Protein AF-I3YNC7-F1 (afdb_monomer_lite)

Secondary structure (DSSP, 8-state):
--HHHHHHHHHHHHHHHHTSS--HHHHHHHHHHHHHHHHHTT-EE--TTTS-HHHHHHTTB---GGGHHHHHHHHTT-EE-HHHHHHHHHHHHHHTTPPBGGGGG-

Foldseek 3Di:
DAPVLVVVLVVLVVVVVPPVDDDPVRVVVSVVSNVVSVVLRQWDQLALVNQDPVVCVVVQWDDDPVCSVVSRVLSVPDRHHPVVSVVSVVVVCVVVVTDGNVVVPD

Sequence (106 aa):
MNITSMQLMAGVTELEATLGTATPEQRAIIGNLKKQIRENGLFFEVTSASLTVESMREHGYDVTDEDAGILSKIAGHVEVDADMLWNAVEIWAREYNVKSIKEEEE

pLDDT: mean 75.55, std 13.75, range [36.44, 96.25]

Organism: Alistipes finegoldii (strain DSM 17242 / JCM 16770 / CCUG 46020 / CIP 107999 / KCTC 15236 / AHN 2437) (NCBI:txid679935)

Radius of gyration: 19.92 Å; chains: 1; bounding box: 42×22×60 Å

Structure (mmCIF, N/CA/C/O backbone):
data_AF-I3YNC7-F1
#
_entry.id   AF-I3YNC7-F1
#
loop_
_atom_site.group_PDB
_atom_site.id
_atom_site.type_symbol
_atom_site.label_atom_id
_atom_site.label_alt_id
_atom_site.label_comp_id
_atom_site.label_asym_id
_atom_site.label_entity_id
_atom_site.label_seq_id
_atom_site.pdbx_PDB_ins_code
_atom_site.Cartn_x
_atom_site.Cartn_y
_atom_site.Cartn_z
_atom_site.occupancy
_atom_site.B_iso_or_equiv
_atom_site.auth_seq_id
_atom_site.auth_comp_id
_atom_site.auth_asym_id
_atom_site.auth_atom_id
_atom_site.pdbx_PDB_model_num
ATOM 1 N N . MET A 1 1 ? -5.210 -0.690 -2.529 1.00 69.50 1 MET A N 1
ATOM 2 C CA . MET A 1 1 ? -4.815 -1.014 -1.143 1.00 69.50 1 MET A CA 1
ATOM 3 C C . MET A 1 1 ? -4.008 -2.308 -1.162 1.00 69.50 1 MET A C 1
ATOM 5 O O . MET A 1 1 ? -4.481 -3.256 -1.779 1.00 69.50 1 MET A O 1
ATOM 9 N N . ASN A 1 2 ? -2.817 -2.357 -0.561 1.00 73.81 2 ASN A N 1
ATOM 10 C CA . ASN A 1 2 ? -1.935 -3.526 -0.584 1.00 73.81 2 ASN A CA 1
ATOM 11 C C . ASN A 1 2 ? -2.501 -4.726 0.202 1.00 73.81 2 ASN A C 1
ATOM 13 O O . ASN A 1 2 ? -3.405 -4.573 1.030 1.00 73.81 2 ASN A O 1
ATOM 17 N N . ILE A 1 3 ? -1.997 -5.933 -0.090 1.00 73.25 3 ILE A N 1
ATOM 18 C CA . ILE A 1 3 ? -2.527 -7.197 0.456 1.00 73.25 3 ILE A CA 1
ATOM 19 C C . ILE A 1 3 ? -2.416 -7.240 1.982 1.00 73.25 3 ILE A C 1
ATOM 21 O O . ILE A 1 3 ? -3.390 -7.585 2.653 1.00 73.25 3 ILE A O 1
ATOM 25 N N . THR A 1 4 ? -1.278 -6.824 2.532 1.00 78.00 4 THR A N 1
ATOM 26 C CA . THR A 1 4 ? -1.045 -6.764 3.979 1.00 78.00 4 THR A CA 1
ATOM 27 C C . THR A 1 4 ? -2.066 -5.857 4.669 1.00 78.00 4 THR A C 1
ATOM 29 O O . THR A 1 4 ? -2.691 -6.249 5.654 1.00 78.00 4 THR A O 1
ATOM 32 N N . SER A 1 5 ? -2.327 -4.674 4.113 1.00 80.62 5 SER A N 1
ATOM 33 C CA . SER A 1 5 ? -3.330 -3.737 4.619 1.00 80.62 5 SER A CA 1
ATOM 34 C C . SER A 1 5 ? -4.759 -4.258 4.446 1.00 80.62 5 SER A C 1
ATOM 36 O O . SER A 1 5 ? -5.601 -4.011 5.308 1.00 80.62 5 SER A O 1
ATOM 38 N N . MET A 1 6 ? -5.061 -5.028 3.393 1.00 76.88 6 MET A N 1
ATOM 39 C CA . MET A 1 6 ? -6.358 -5.714 3.260 1.00 76.88 6 MET A CA 1
ATOM 40 C C .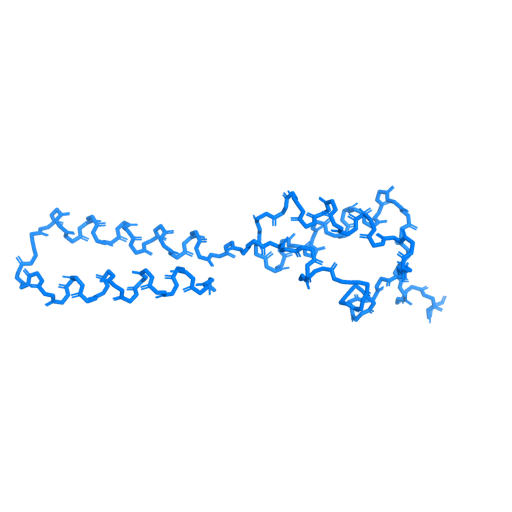 MET A 1 6 ? -6.569 -6.753 4.367 1.00 76.88 6 MET A C 1
ATOM 42 O O . MET A 1 6 ? -7.638 -6.786 4.976 1.00 76.88 6 MET A O 1
ATOM 46 N N . GLN A 1 7 ? -5.546 -7.552 4.674 1.00 84.12 7 GLN A N 1
ATOM 47 C CA . GLN A 1 7 ? -5.593 -8.544 5.752 1.00 84.12 7 GLN A CA 1
ATOM 48 C C . GLN A 1 7 ? -5.726 -7.879 7.131 1.00 84.12 7 GLN A C 1
ATOM 50 O O . GLN A 1 7 ? -6.567 -8.282 7.934 1.00 84.12 7 GLN A O 1
ATOM 55 N N . LEU A 1 8 ? -4.967 -6.809 7.385 1.00 91.12 8 LEU A N 1
ATOM 56 C CA . LEU A 1 8 ? -5.072 -6.028 8.622 1.00 91.12 8 LEU A CA 1
ATOM 57 C C . LEU A 1 8 ? -6.451 -5.369 8.774 1.00 91.12 8 LEU A C 1
ATOM 59 O O . LEU A 1 8 ? -7.026 -5.397 9.860 1.00 91.12 8 LEU A O 1
ATOM 63 N N . MET A 1 9 ? -7.022 -4.819 7.696 1.00 93.44 9 MET A N 1
ATOM 64 C CA . MET A 1 9 ? -8.373 -4.244 7.711 1.00 93.44 9 MET A CA 1
ATOM 65 C C . MET A 1 9 ? -9.432 -5.292 8.071 1.00 93.44 9 MET A C 1
ATOM 67 O O . MET A 1 9 ? -10.356 -4.995 8.836 1.00 93.44 9 MET A O 1
ATOM 71 N N . ALA A 1 10 ? -9.300 -6.509 7.535 1.00 91.69 10 ALA A N 1
ATOM 72 C CA . ALA A 1 10 ? -10.191 -7.618 7.855 1.00 91.69 10 ALA A CA 1
ATOM 73 C C . ALA A 1 10 ? -10.107 -7.971 9.349 1.00 91.69 10 ALA A C 1
ATOM 75 O O . ALA A 1 10 ? -11.136 -7.986 10.022 1.00 91.69 10 ALA A O 1
ATOM 76 N N . GLY A 1 11 ? -8.891 -8.119 9.886 1.00 94.62 11 GLY A N 1
ATOM 77 C CA . GLY A 1 11 ? -8.670 -8.394 11.309 1.00 94.62 11 GLY A CA 1
ATOM 78 C C . GLY A 1 11 ? -9.208 -7.300 12.238 1.00 94.62 11 GLY A C 1
ATOM 79 O O . GLY A 1 11 ? -9.850 -7.597 13.241 1.00 94.62 11 GLY A O 1
ATOM 80 N N . VAL A 1 12 ? -9.028 -6.018 11.896 1.00 94.50 12 VAL A N 1
ATOM 81 C CA . VAL A 1 12 ? -9.586 -4.902 12.687 1.00 94.50 12 VAL A CA 1
ATOM 82 C C . VAL A 1 12 ? -11.115 -4.872 12.626 1.00 94.50 12 VAL A C 1
ATOM 84 O O . VAL A 1 12 ? -11.766 -4.516 13.606 1.00 94.50 12 VAL A O 1
ATOM 87 N N . THR A 1 13 ? -11.706 -5.250 11.492 1.00 93.25 13 THR A N 1
ATOM 88 C CA . THR A 1 13 ? -13.168 -5.338 11.345 1.00 93.25 13 THR A CA 1
ATOM 89 C C . THR A 1 13 ? -13.743 -6.492 12.166 1.00 93.25 13 THR A C 1
ATOM 91 O O . THR A 1 13 ? -14.768 -6.322 12.821 1.00 93.25 13 THR A O 1
ATOM 94 N N . GLU A 1 14 ? -13.060 -7.636 12.199 1.00 94.31 14 GLU A N 1
ATOM 95 C CA . GLU A 1 14 ? -13.421 -8.765 13.062 1.00 94.31 14 GLU A CA 1
ATOM 96 C C . GLU A 1 14 ? -13.281 -8.408 14.552 1.00 94.31 14 GLU A C 1
ATOM 98 O O . GLU A 1 14 ? -14.184 -8.669 15.348 1.00 94.31 14 GLU A O 1
ATOM 103 N N . LEU A 1 15 ? -12.201 -7.717 14.932 1.00 92.06 15 LEU A N 1
ATOM 104 C CA . LEU A 1 15 ? -12.018 -7.213 16.293 1.00 92.06 15 LEU A CA 1
ATOM 105 C C . LEU A 1 15 ? -13.149 -6.257 16.703 1.00 92.06 15 LEU A C 1
ATOM 107 O O . LEU A 1 15 ? -13.695 -6.376 17.796 1.00 92.06 15 LEU A O 1
ATOM 111 N N . GLU A 1 16 ? -13.542 -5.330 15.829 1.00 93.12 16 GLU A N 1
ATOM 112 C CA . GLU A 1 16 ? -14.660 -4.421 16.100 1.00 93.12 16 GLU A CA 1
ATOM 113 C C . GLU A 1 16 ? -15.977 -5.176 16.316 1.00 93.12 16 GLU A C 1
ATOM 115 O O . GLU A 1 16 ? -16.728 -4.848 17.234 1.00 93.12 16 GLU A O 1
ATOM 120 N N . ALA A 1 17 ? -16.232 -6.223 15.527 1.00 91.00 17 ALA A N 1
ATOM 121 C CA . ALA A 1 17 ? -17.431 -7.044 15.660 1.00 91.00 17 ALA A CA 1
ATOM 122 C C . ALA A 1 17 ? -17.478 -7.842 16.978 1.00 91.00 17 ALA A C 1
ATOM 124 O O . ALA A 1 17 ? -18.564 -8.118 17.489 1.00 91.00 17 ALA A O 1
ATOM 125 N N . THR A 1 18 ? -16.323 -8.192 17.553 1.00 92.12 18 THR A N 1
ATOM 126 C CA . THR A 1 18 ? -16.238 -8.970 18.806 1.00 92.12 18 THR A CA 1
ATOM 127 C C . THR A 1 18 ? -16.293 -8.117 20.076 1.00 92.12 18 THR A C 1
ATOM 129 O O . THR A 1 18 ? -16.554 -8.649 21.154 1.00 92.12 18 THR A O 1
ATOM 132 N N . LEU A 1 19 ? -16.120 -6.793 19.979 1.00 87.50 19 LEU A N 1
ATOM 133 C CA . LEU A 1 19 ? -16.095 -5.881 21.134 1.00 87.50 19 LEU A CA 1
ATOM 134 C C . LEU A 1 19 ? -17.464 -5.633 21.797 1.00 87.50 19 LEU A C 1
ATOM 136 O O . LEU A 1 19 ? -17.526 -4.976 22.838 1.00 87.50 19 LEU A O 1
ATOM 140 N N . GLY A 1 20 ? -18.565 -6.143 21.236 1.00 81.62 20 GLY A N 1
ATOM 141 C CA . GLY A 1 20 ? -19.909 -5.897 21.761 1.00 81.62 20 GLY A CA 1
ATOM 142 C C . GLY A 1 20 ? -20.239 -4.399 21.756 1.00 81.62 20 GLY A C 1
ATOM 143 O O . GLY A 1 20 ? -20.303 -3.777 20.697 1.00 81.62 20 GLY A O 1
ATOM 144 N N . THR A 1 21 ? -20.434 -3.793 22.932 1.00 85.38 21 THR A N 1
ATOM 145 C CA . THR A 1 21 ? -20.688 -2.347 23.054 1.00 85.38 21 THR A CA 1
ATOM 146 C C . THR A 1 21 ? -19.382 -1.578 23.262 1.00 85.38 21 THR A C 1
ATOM 148 O O . THR A 1 21 ? -19.027 -1.232 24.387 1.00 85.38 21 THR A O 1
ATOM 151 N N . ALA A 1 22 ? -18.676 -1.273 22.171 1.00 86.44 22 ALA A N 1
ATOM 152 C CA . ALA A 1 22 ? -17.451 -0.475 22.229 1.00 86.44 22 ALA A CA 1
ATOM 153 C C . ALA A 1 22 ? -17.706 0.925 22.827 1.00 86.44 22 ALA A C 1
ATOM 155 O O . ALA A 1 22 ? -18.657 1.615 22.416 1.00 86.44 22 ALA A O 1
ATOM 156 N N . THR A 1 23 ? -16.841 1.357 23.753 1.00 93.00 23 THR A N 1
ATOM 157 C CA . THR A 1 23 ? -16.858 2.720 24.313 1.00 93.00 23 THR A CA 1
ATOM 158 C C . THR A 1 23 ? -16.549 3.761 23.229 1.00 93.00 23 THR A C 1
ATOM 160 O O . THR A 1 23 ? -15.990 3.416 22.179 1.00 93.00 23 THR A O 1
ATOM 163 N N . PRO A 1 24 ? -16.890 5.046 23.438 1.00 93.50 24 PRO A N 1
ATOM 164 C CA . PRO A 1 24 ? -16.534 6.110 22.499 1.00 93.50 24 PRO A CA 1
ATOM 165 C C . PRO A 1 24 ? -15.032 6.157 22.183 1.00 93.50 24 PRO A C 1
ATOM 167 O O . PRO A 1 24 ? -14.653 6.291 21.021 1.00 93.50 24 PRO A O 1
ATOM 170 N N . GLU A 1 25 ? -14.177 5.969 23.191 1.00 94.88 25 GLU A N 1
ATOM 171 C CA . GLU A 1 25 ? -12.719 5.949 23.039 1.00 94.88 25 GLU A CA 1
ATOM 172 C C . GLU A 1 25 ? -12.265 4.755 22.193 1.00 94.88 25 GLU A C 1
ATOM 174 O O . GLU A 1 25 ? -11.450 4.913 21.284 1.00 94.88 25 GLU A O 1
ATOM 179 N N . GLN A 1 26 ? -12.832 3.568 22.431 1.00 92.00 26 GLN A N 1
ATOM 180 C CA . GLN A 1 26 ? -12.525 2.372 21.643 1.00 92.00 26 GLN A CA 1
ATOM 181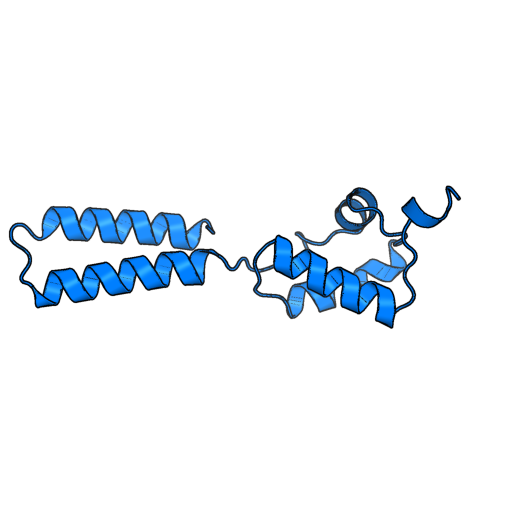 C C . GLN A 1 26 ? -12.924 2.548 20.172 1.00 92.00 26 GLN A C 1
ATOM 183 O O . GLN A 1 26 ? -12.142 2.214 19.283 1.00 92.00 26 GLN A O 1
ATOM 188 N N . ARG A 1 27 ? -14.094 3.142 19.893 1.00 92.75 27 ARG A N 1
ATOM 189 C CA . ARG A 1 27 ? -14.516 3.450 18.513 1.00 92.75 27 ARG A CA 1
ATOM 190 C C . ARG A 1 27 ? -13.589 4.453 17.839 1.00 92.75 27 ARG A C 1
ATOM 192 O O . ARG A 1 27 ? -13.273 4.285 16.665 1.00 92.75 27 ARG A O 1
ATOM 199 N N . ALA A 1 28 ? -13.136 5.474 18.567 1.00 95.06 28 ALA A N 1
ATOM 200 C CA . ALA A 1 28 ? -12.194 6.454 18.036 1.00 95.06 28 ALA A CA 1
ATOM 201 C C . ALA A 1 28 ? -10.850 5.802 17.664 1.00 95.06 28 ALA A C 1
ATOM 203 O O . ALA A 1 28 ? -10.319 6.060 16.583 1.00 95.06 28 ALA A O 1
ATOM 204 N N . ILE A 1 29 ? -10.336 4.908 18.516 1.00 96.19 29 ILE A N 1
ATOM 205 C CA . ILE A 1 29 ? -9.099 4.157 18.257 1.00 96.19 29 ILE A CA 1
ATOM 206 C C . ILE A 1 29 ? -9.255 3.245 17.034 1.00 96.19 29 ILE A C 1
ATOM 208 O O . ILE A 1 29 ? -8.414 3.290 16.138 1.00 96.19 29 ILE A O 1
ATOM 212 N N . ILE A 1 30 ? -10.341 2.469 16.948 1.00 95.31 30 ILE A N 1
ATOM 213 C CA . ILE A 1 30 ? -10.618 1.588 15.799 1.00 9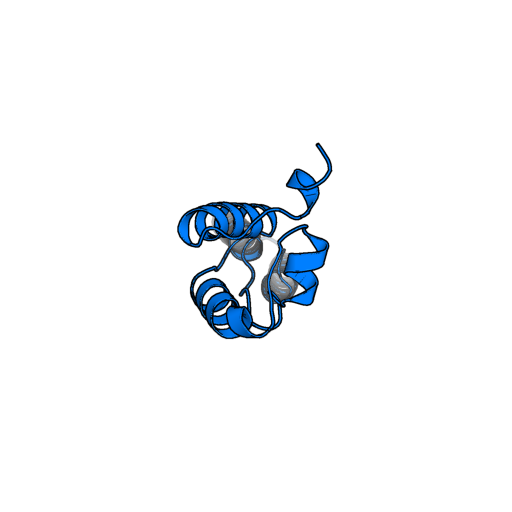5.31 30 ILE A CA 1
ATOM 214 C C . ILE A 1 30 ? -10.759 2.401 14.511 1.00 95.31 30 ILE A C 1
ATOM 216 O O . ILE A 1 30 ? -10.193 2.035 13.481 1.00 95.31 30 ILE A O 1
ATOM 220 N N . GLY A 1 31 ? -11.462 3.534 14.564 1.00 95.12 31 GLY A N 1
ATOM 221 C CA . GLY A 1 31 ? -11.587 4.449 13.433 1.00 95.12 31 GLY A CA 1
ATOM 222 C C . GLY A 1 31 ? -10.230 4.966 12.951 1.00 95.12 31 GLY A C 1
ATOM 223 O O . GLY A 1 31 ? -9.959 4.952 11.749 1.00 95.12 31 GLY A O 1
ATOM 224 N N . ASN A 1 32 ? -9.353 5.360 13.879 1.00 96.25 32 ASN A N 1
ATOM 225 C CA . ASN A 1 32 ? -8.006 5.826 13.551 1.00 96.25 32 ASN A CA 1
ATOM 226 C C . ASN A 1 32 ? -7.134 4.700 12.967 1.00 96.25 32 ASN A C 1
ATOM 228 O O . ASN A 1 32 ? -6.471 4.904 11.954 1.00 96.25 32 ASN A O 1
ATOM 232 N N . LEU A 1 33 ? -7.198 3.490 13.533 1.00 94.69 33 LEU A N 1
ATOM 233 C CA . LEU A 1 33 ? -6.507 2.308 13.003 1.00 94.69 33 LEU A CA 1
ATOM 234 C C . LEU A 1 33 ? -6.943 1.996 11.568 1.00 94.69 33 LEU A C 1
ATOM 236 O O . LEU A 1 33 ? -6.103 1.831 10.688 1.00 94.69 33 LEU A O 1
ATOM 240 N N . LYS A 1 34 ? -8.253 1.979 11.293 1.00 94.12 34 LYS A N 1
ATOM 241 C CA . LYS A 1 34 ? -8.770 1.764 9.933 1.00 94.12 34 LYS A CA 1
ATOM 242 C C . LYS A 1 34 ? -8.314 2.853 8.964 1.00 94.12 34 LYS A C 1
ATOM 244 O O . LYS A 1 34 ? -8.013 2.546 7.812 1.00 94.12 34 LYS A O 1
ATOM 249 N N . LYS A 1 35 ? -8.254 4.112 9.408 1.00 93.31 35 LYS A N 1
ATOM 250 C CA . LYS A 1 35 ? -7.728 5.221 8.601 1.00 93.31 35 LYS A CA 1
ATOM 251 C C . LYS A 1 35 ? -6.255 4.990 8.245 1.00 93.31 35 LYS A C 1
ATOM 253 O O . LYS A 1 35 ? -5.933 4.988 7.062 1.00 93.31 35 LYS A O 1
ATOM 258 N N . GLN A 1 36 ? -5.412 4.699 9.235 1.00 89.06 36 GLN A N 1
ATOM 259 C CA . GLN A 1 36 ? -3.987 4.421 9.023 1.00 89.06 36 GLN A CA 1
ATOM 260 C C . GLN A 1 36 ? -3.762 3.218 8.103 1.00 89.06 36 GLN A C 1
ATOM 262 O O . GLN A 1 36 ? -2.921 3.279 7.217 1.00 89.06 36 GLN A O 1
ATOM 267 N N . ILE A 1 37 ? -4.540 2.140 8.253 1.00 88.31 37 ILE A N 1
ATOM 268 C CA . ILE A 1 37 ? -4.445 0.967 7.369 1.00 88.31 37 ILE A CA 1
ATOM 269 C C . ILE A 1 37 ? -4.785 1.333 5.920 1.00 88.31 37 ILE A C 1
ATOM 271 O O . ILE A 1 37 ? -4.132 0.839 5.004 1.00 88.31 37 ILE A O 1
ATOM 275 N N . ARG A 1 38 ? -5.788 2.193 5.690 1.00 84.31 38 ARG A N 1
ATOM 276 C CA . ARG A 1 38 ? -6.108 2.663 4.333 1.00 84.31 38 ARG A CA 1
ATOM 277 C C . ARG A 1 38 ? -4.978 3.492 3.755 1.00 84.31 38 ARG A C 1
ATOM 279 O O . ARG A 1 38 ? -4.557 3.191 2.649 1.00 84.31 38 ARG A O 1
ATOM 286 N N . GLU A 1 39 ? -4.502 4.483 4.504 1.00 82.44 39 GLU A N 1
ATOM 287 C CA . GLU A 1 39 ? -3.429 5.387 4.079 1.00 82.44 39 GLU A CA 1
ATOM 288 C C . GLU A 1 39 ? -2.147 4.601 3.786 1.00 82.44 39 GLU A C 1
ATOM 290 O O . GLU A 1 39 ? -1.650 4.649 2.669 1.00 82.44 39 GLU A O 1
ATOM 295 N N . ASN A 1 40 ? -1.692 3.761 4.717 1.00 79.12 40 ASN A N 1
ATOM 296 C CA . ASN A 1 40 ? -0.511 2.910 4.529 1.00 79.12 40 ASN A CA 1
ATOM 297 C C . ASN A 1 40 ? -0.728 1.827 3.466 1.00 79.12 40 ASN A C 1
ATOM 299 O O . ASN A 1 40 ? 0.210 1.348 2.841 1.00 79.12 40 ASN A O 1
ATOM 303 N N . GLY A 1 41 ? -1.979 1.425 3.253 1.00 73.62 41 GLY A N 1
ATOM 304 C CA . GLY A 1 41 ? -2.354 0.496 2.206 1.00 73.62 41 GLY A CA 1
ATOM 305 C C . GLY A 1 41 ? -2.280 1.080 0.798 1.00 73.62 41 GLY A C 1
ATOM 306 O O . GLY A 1 41 ? -2.331 0.301 -0.148 1.00 73.62 41 GLY A O 1
ATOM 307 N N . LEU A 1 42 ? -2.183 2.399 0.621 1.00 68.38 42 LEU A N 1
ATOM 308 C CA . LEU A 1 42 ? -1.971 3.004 -0.701 1.00 68.38 42 LEU A CA 1
ATOM 309 C C . LEU A 1 42 ? -0.564 2.726 -1.239 1.00 68.38 42 LEU A C 1
ATOM 311 O O . LEU A 1 42 ? -0.370 2.652 -2.447 1.00 68.38 42 LEU A O 1
ATOM 315 N N . PHE A 1 43 ? 0.392 2.517 -0.339 1.00 64.81 43 PHE A N 1
ATOM 316 C CA . PHE A 1 43 ? 1.789 2.294 -0.669 1.00 64.81 43 PHE A CA 1
ATOM 317 C C . PHE A 1 43 ? 2.037 0.804 -0.909 1.00 64.81 43 PHE A C 1
ATOM 319 O O . PHE A 1 43 ? 1.583 -0.053 -0.144 1.00 64.81 43 PHE A O 1
ATOM 326 N N . PHE A 1 44 ? 2.749 0.487 -1.983 1.00 60.41 44 PHE A N 1
ATOM 327 C CA . PHE A 1 44 ? 3.242 -0.854 -2.264 1.00 60.41 44 PHE A CA 1
ATOM 328 C C . PHE A 1 44 ? 4.764 -0.806 -2.248 1.00 60.41 44 PHE A C 1
ATOM 330 O O . PHE A 1 44 ? 5.357 0.180 -2.683 1.00 60.41 44 PHE A O 1
ATOM 337 N N . GLU A 1 45 ? 5.393 -1.871 -1.761 1.00 56.47 45 GLU A N 1
ATOM 338 C CA . GLU A 1 45 ? 6.818 -2.061 -1.988 1.00 56.47 45 GLU A CA 1
ATOM 339 C C . GLU A 1 45 ? 7.001 -2.307 -3.488 1.00 56.47 45 GLU A C 1
ATOM 341 O O . GLU A 1 45 ? 6.571 -3.334 -4.029 1.00 56.47 45 GLU A O 1
ATOM 346 N N . VAL A 1 46 ? 7.581 -1.333 -4.187 1.00 57.84 46 VAL A N 1
ATOM 347 C CA . VAL A 1 46 ? 7.972 -1.510 -5.582 1.00 57.84 46 VAL A CA 1
ATOM 348 C C . VAL A 1 46 ? 9.211 -2.384 -5.564 1.00 57.84 46 VAL A C 1
ATOM 350 O O . VAL A 1 46 ? 10.338 -1.915 -5.520 1.00 57.84 46 VAL A O 1
ATOM 353 N N . THR A 1 47 ? 9.017 -3.696 -5.545 1.00 55.59 47 THR A N 1
ATOM 354 C CA . THR A 1 47 ? 10.145 -4.610 -5.719 1.00 55.59 47 THR A CA 1
ATOM 355 C C . THR A 1 47 ? 10.721 -4.435 -7.125 1.00 55.59 47 THR A C 1
ATOM 357 O O . THR A 1 47 ? 10.010 -4.060 -8.058 1.00 55.59 47 THR A O 1
ATOM 360 N N . SER A 1 48 ? 12.000 -4.751 -7.321 1.00 53.31 48 SER A N 1
ATOM 361 C CA . SER A 1 48 ? 12.618 -4.773 -8.657 1.00 53.31 48 SER A CA 1
ATOM 362 C C . SER A 1 48 ? 11.919 -5.739 -9.627 1.00 53.31 48 SER A C 1
ATOM 364 O O . SER A 1 48 ? 12.100 -5.631 -10.834 1.00 53.31 48 SER A O 1
ATOM 366 N N . ALA A 1 49 ? 11.076 -6.644 -9.116 1.00 53.25 49 ALA A N 1
ATOM 367 C CA . ALA A 1 49 ? 10.198 -7.498 -9.910 1.00 53.25 49 ALA A CA 1
ATOM 368 C C . ALA A 1 49 ? 8.939 -6.781 -10.443 1.00 53.25 49 ALA A C 1
ATOM 370 O O . ALA A 1 49 ? 8.331 -7.269 -11.390 1.00 53.25 49 ALA A O 1
ATOM 371 N N . SER A 1 50 ? 8.546 -5.643 -9.861 1.00 63.19 50 SER A N 1
ATOM 372 C CA . SER A 1 50 ? 7.383 -4.840 -10.274 1.00 63.19 50 SER A CA 1
ATOM 373 C C . SER A 1 50 ? 7.717 -3.833 -11.379 1.00 63.19 50 SER A C 1
ATOM 375 O O . SER A 1 50 ? 6.819 -3.356 -12.064 1.00 63.19 50 SER A O 1
ATOM 377 N N . LEU A 1 51 ? 9.000 -3.496 -11.528 1.00 69.81 51 LEU A N 1
ATOM 378 C CA . LEU A 1 51 ? 9.507 -2.481 -12.448 1.00 69.81 51 LEU A CA 1
ATOM 379 C C . LEU A 1 51 ? 10.510 -3.138 -13.400 1.00 69.81 51 LEU A C 1
ATOM 381 O O . LEU A 1 51 ? 11.726 -3.021 -13.256 1.00 69.81 51 LEU A O 1
ATOM 385 N N . THR A 1 52 ? 9.976 -3.922 -14.334 1.00 75.31 52 THR A N 1
ATOM 386 C CA . THR A 1 52 ? 10.754 -4.658 -15.337 1.00 75.31 52 THR A CA 1
ATOM 387 C C . THR A 1 52 ? 10.921 -3.836 -16.613 1.00 75.31 52 THR A C 1
ATOM 389 O O . THR A 1 52 ? 10.123 -2.937 -16.893 1.00 75.31 52 THR A O 1
ATOM 392 N N . VAL A 1 53 ? 11.926 -4.186 -17.425 1.00 78.44 53 VAL A N 1
ATOM 393 C CA . VAL A 1 53 ? 12.120 -3.641 -18.784 1.00 78.44 53 VAL A CA 1
ATOM 394 C C . VAL A 1 53 ? 10.843 -3.795 -19.617 1.00 78.44 53 VAL A C 1
ATOM 396 O O . VAL A 1 53 ? 10.449 -2.872 -20.323 1.00 78.44 53 VAL A O 1
ATOM 399 N N . GLU A 1 54 ? 10.158 -4.933 -19.486 1.00 80.31 54 GLU A N 1
ATOM 400 C CA . GLU A 1 54 ? 8.873 -5.195 -20.139 1.00 80.31 54 GLU A CA 1
ATOM 401 C C . GLU A 1 54 ? 7.794 -4.197 -19.693 1.00 80.31 54 GLU A C 1
ATOM 403 O O . GLU A 1 54 ? 7.217 -3.524 -20.542 1.00 80.31 54 GLU A O 1
ATOM 408 N N . SER A 1 55 ? 7.604 -3.991 -18.383 1.00 76.50 55 SER A N 1
ATOM 409 C CA . SER A 1 55 ? 6.601 -3.041 -17.870 1.00 76.50 55 SER A CA 1
ATOM 410 C C . SER A 1 55 ? 6.869 -1.592 -18.301 1.00 76.50 55 SER A C 1
ATOM 412 O O . SER A 1 55 ? 5.939 -0.842 -18.593 1.00 76.50 55 SER A O 1
ATOM 414 N N . MET A 1 56 ? 8.144 -1.198 -18.388 1.00 79.75 56 MET A N 1
ATOM 415 C CA . MET A 1 56 ? 8.571 0.129 -18.839 1.00 79.75 56 MET A CA 1
ATOM 416 C C . MET A 1 56 ? 8.284 0.325 -20.333 1.00 79.75 56 MET A C 1
ATOM 418 O O . MET A 1 56 ? 7.763 1.367 -20.731 1.00 79.75 56 MET A O 1
ATOM 422 N N . ARG A 1 57 ? 8.554 -0.695 -21.158 1.00 82.94 57 ARG A N 1
ATOM 423 C CA . ARG A 1 57 ? 8.220 -0.686 -22.591 1.00 82.94 57 ARG A CA 1
ATOM 424 C C . ARG A 1 57 ? 6.714 -0.657 -22.828 1.00 82.94 57 ARG A C 1
ATOM 426 O O . ARG A 1 57 ? 6.259 0.102 -23.677 1.00 82.94 57 ARG A O 1
ATOM 433 N N . GLU A 1 58 ? 5.934 -1.410 -22.052 1.00 82.25 58 GLU A N 1
ATOM 434 C CA . GLU A 1 58 ? 4.463 -1.364 -22.094 1.00 82.25 58 GLU A CA 1
ATOM 435 C C . GLU A 1 58 ? 3.912 0.037 -21.781 1.00 82.25 58 GLU A C 1
ATOM 437 O O . GLU A 1 58 ? 2.897 0.447 -22.346 1.00 82.25 58 GLU A O 1
ATOM 442 N N . HIS A 1 59 ? 4.606 0.801 -20.933 1.00 77.12 59 HIS A N 1
ATOM 443 C CA . HIS A 1 59 ? 4.260 2.187 -20.605 1.00 77.12 59 HIS A CA 1
ATOM 444 C C . HIS A 1 59 ? 4.860 3.222 -21.573 1.00 77.12 59 HIS A C 1
ATOM 446 O O . HIS A 1 59 ? 4.586 4.415 -21.443 1.00 77.12 59 HIS A O 1
ATOM 452 N N . GLY A 1 60 ? 5.589 2.775 -22.600 1.00 80.56 60 GLY A N 1
ATOM 453 C CA . GLY A 1 60 ? 6.076 3.614 -23.692 1.00 80.56 60 GLY A CA 1
ATOM 454 C C . GLY A 1 60 ? 7.478 4.185 -23.495 1.00 80.56 60 GLY A C 1
ATOM 455 O O . GLY A 1 60 ? 7.789 5.188 -24.127 1.00 80.56 60 GLY A O 1
ATOM 456 N N . TYR A 1 61 ? 8.318 3.579 -22.655 1.00 81.38 61 TYR A N 1
ATOM 457 C CA . TYR A 1 61 ? 9.717 3.985 -22.478 1.00 81.38 61 TYR A CA 1
ATOM 458 C C . TYR A 1 61 ? 10.680 3.099 -23.275 1.00 81.38 61 TYR A C 1
ATOM 460 O O . TYR A 1 61 ? 10.577 1.870 -23.240 1.00 81.38 61 TYR A O 1
ATOM 468 N N . ASP A 1 62 ? 11.646 3.723 -23.953 1.00 81.06 62 ASP A N 1
ATOM 469 C CA . ASP A 1 62 ? 12.698 3.038 -24.712 1.00 81.06 62 ASP A CA 1
ATOM 470 C C . ASP A 1 62 ? 13.847 2.621 -23.782 1.00 81.06 62 ASP A C 1
ATOM 472 O O . ASP A 1 62 ? 14.832 3.336 -23.607 1.00 81.06 62 ASP A O 1
ATOM 476 N N . VAL A 1 63 ? 13.666 1.482 -23.109 1.00 80.62 63 VAL A N 1
ATOM 477 C CA . VAL A 1 63 ? 14.648 0.899 -22.180 1.00 80.62 63 VAL A CA 1
ATOM 478 C C . VAL A 1 63 ? 15.155 -0.458 -22.666 1.00 80.62 63 VAL A C 1
ATOM 480 O O . VAL A 1 63 ? 14.439 -1.219 -23.329 1.00 80.62 63 VAL A O 1
ATOM 483 N N . THR A 1 64 ? 16.390 -0.795 -22.303 1.00 81.19 64 THR A N 1
ATOM 484 C CA . THR A 1 64 ? 17.070 -2.050 -22.648 1.00 81.19 64 THR A CA 1
ATOM 485 C C . THR A 1 64 ? 17.436 -2.866 -21.407 1.00 81.19 64 THR A C 1
ATOM 487 O O . THR A 1 64 ? 17.317 -2.403 -20.274 1.00 81.19 64 THR A O 1
ATOM 490 N N . ASP A 1 65 ? 17.905 -4.101 -21.607 1.00 77.31 65 ASP A N 1
ATOM 491 C CA . ASP A 1 65 ? 18.370 -4.953 -20.504 1.00 77.31 65 ASP A CA 1
ATOM 492 C C . ASP A 1 65 ? 19.599 -4.365 -19.781 1.00 77.31 65 ASP A C 1
ATOM 494 O O . ASP A 1 65 ? 19.831 -4.672 -18.611 1.00 77.31 65 ASP A O 1
ATOM 498 N N . GLU A 1 66 ? 20.356 -3.475 -20.434 1.00 76.56 66 GLU A N 1
ATOM 499 C CA . GLU A 1 66 ? 21.471 -2.742 -19.816 1.00 76.56 66 GLU A CA 1
ATOM 500 C C . GLU A 1 66 ? 20.978 -1.712 -18.778 1.00 76.56 66 GLU A C 1
ATOM 502 O O . GLU A 1 66 ? 21.673 -1.430 -17.798 1.00 76.56 66 GLU A O 1
ATOM 507 N N . ASP A 1 67 ? 19.737 -1.234 -18.919 1.00 72.31 67 ASP A N 1
ATOM 508 C CA . ASP A 1 67 ? 19.094 -0.268 -18.019 1.00 72.31 67 ASP A CA 1
ATOM 509 C C . ASP A 1 67 ? 18.447 -0.933 -16.790 1.00 72.31 67 ASP A C 1
ATOM 511 O O . ASP A 1 67 ? 18.076 -0.257 -15.823 1.00 72.31 67 ASP A O 1
ATOM 515 N N . ALA A 1 68 ? 18.364 -2.270 -16.761 1.00 68.19 68 ALA A N 1
ATOM 516 C CA . ALA A 1 68 ? 17.737 -3.034 -15.678 1.00 68.19 68 ALA A CA 1
ATOM 517 C C . ALA A 1 68 ? 18.384 -2.774 -14.303 1.00 68.19 68 ALA A C 1
ATOM 519 O O . ALA A 1 68 ? 17.707 -2.757 -13.269 1.00 68.19 68 ALA A O 1
ATOM 520 N N . GLY A 1 69 ? 19.695 -2.504 -14.279 1.00 68.00 69 GLY A N 1
ATOM 521 C CA . GLY A 1 69 ? 20.415 -2.133 -13.057 1.00 68.00 69 GLY A CA 1
ATOM 522 C C . GLY A 1 69 ? 19.956 -0.799 -12.460 1.00 68.00 69 GLY A C 1
ATOM 523 O O . GLY A 1 69 ? 20.129 -0.569 -11.261 1.00 68.00 69 GLY A O 1
ATOM 524 N N . ILE A 1 70 ? 19.352 0.072 -13.269 1.00 67.25 70 ILE A N 1
ATOM 525 C CA . ILE A 1 70 ? 18.806 1.351 -12.823 1.00 67.25 70 ILE A CA 1
ATOM 526 C C . ILE A 1 70 ? 17.355 1.191 -12.363 1.00 67.25 70 ILE A C 1
ATOM 528 O O . ILE A 1 70 ? 16.997 1.729 -11.316 1.00 67.25 70 ILE A O 1
ATOM 532 N N . LEU A 1 71 ? 16.567 0.346 -13.035 1.00 67.31 71 LEU A N 1
ATOM 533 C CA . LEU A 1 71 ? 15.216 -0.021 -12.587 1.00 67.31 71 LEU A CA 1
ATOM 534 C C . LEU A 1 71 ? 15.233 -0.607 -11.166 1.00 67.31 71 LEU A C 1
ATOM 536 O O . LEU A 1 71 ? 14.407 -0.250 -10.327 1.00 67.31 71 LEU A O 1
ATOM 540 N N . SER A 1 72 ? 16.251 -1.413 -10.841 1.00 64.19 72 SER A N 1
ATOM 541 C CA . SER A 1 72 ? 16.446 -1.932 -9.482 1.00 64.19 72 SER A CA 1
ATOM 542 C C . SER A 1 72 ? 16.747 -0.845 -8.437 1.00 64.19 72 SER A C 1
ATOM 544 O O . SER A 1 72 ? 16.457 -1.053 -7.259 1.00 64.19 72 SER A O 1
ATOM 546 N N . LYS A 1 73 ? 17.335 0.295 -8.825 1.00 65.31 73 LYS A N 1
ATOM 547 C CA . LYS A 1 73 ? 17.597 1.427 -7.915 1.00 65.31 73 LYS A CA 1
ATOM 548 C C . LYS A 1 73 ? 16.340 2.257 -7.667 1.00 65.31 73 LYS A C 1
ATOM 550 O O . LYS A 1 73 ? 16.149 2.710 -6.542 1.00 65.31 73 LYS A O 1
ATOM 555 N N . ILE A 1 74 ? 15.499 2.408 -8.693 1.00 63.03 74 ILE A N 1
ATOM 556 C CA . ILE A 1 74 ? 14.189 3.069 -8.609 1.00 63.03 74 ILE A CA 1
ATOM 557 C C . ILE A 1 74 ? 13.273 2.256 -7.693 1.00 63.03 74 ILE A C 1
ATOM 559 O O . ILE A 1 74 ? 12.765 2.781 -6.710 1.00 63.03 74 ILE A O 1
ATOM 563 N N . ALA A 1 75 ? 13.164 0.950 -7.939 1.00 61.94 75 ALA A N 1
ATOM 564 C CA . ALA A 1 75 ? 12.429 0.025 -7.083 1.00 61.94 75 ALA A CA 1
ATOM 565 C C . ALA A 1 75 ? 12.861 0.113 -5.603 1.00 61.94 75 ALA A C 1
ATOM 567 O O . ALA A 1 75 ? 12.034 0.235 -4.707 1.00 61.94 75 ALA A O 1
ATOM 568 N N . GLY A 1 76 ? 14.171 0.171 -5.335 1.00 53.91 76 GLY A N 1
ATOM 569 C CA . GLY A 1 76 ? 14.700 0.267 -3.970 1.00 53.91 76 GLY A CA 1
ATOM 570 C C . GLY A 1 76 ? 14.446 1.590 -3.226 1.00 53.91 76 GLY A C 1
ATOM 571 O O . GLY A 1 76 ? 14.788 1.667 -2.050 1.00 53.91 76 GLY A O 1
ATOM 572 N N . HIS A 1 77 ? 13.905 2.629 -3.875 1.00 53.19 77 HIS A N 1
ATOM 573 C CA . HIS A 1 77 ? 13.660 3.950 -3.268 1.00 53.19 77 HIS A CA 1
ATOM 574 C C . HIS A 1 77 ? 12.179 4.359 -3.221 1.00 53.19 77 HIS A C 1
ATOM 576 O O . HIS A 1 77 ? 11.866 5.426 -2.692 1.00 53.19 77 HIS A O 1
ATOM 582 N N . VAL A 1 78 ? 11.266 3.561 -3.782 1.00 55.16 78 VAL A N 1
ATOM 583 C CA . VAL A 1 78 ? 9.905 4.010 -4.104 1.00 55.16 78 VAL A CA 1
ATOM 584 C C . VAL A 1 78 ? 8.876 3.147 -3.359 1.00 55.16 78 VAL A C 1
ATOM 586 O O . VAL A 1 78 ? 8.435 2.111 -3.841 1.00 55.16 78 VAL A O 1
ATOM 589 N N . GLU A 1 79 ? 8.477 3.590 -2.162 1.00 54.84 79 GLU A N 1
ATOM 590 C CA . GLU A 1 79 ? 7.235 3.160 -1.498 1.00 54.84 79 GLU A CA 1
ATOM 591 C C . GLU A 1 79 ? 6.122 4.124 -1.925 1.00 54.84 79 GLU A C 1
ATOM 593 O O . GLU A 1 79 ? 5.966 5.182 -1.313 1.00 54.84 79 GLU A O 1
ATOM 598 N N . VAL A 1 80 ? 5.396 3.852 -3.018 1.00 60.25 80 VAL A N 1
ATOM 599 C CA . VAL A 1 80 ? 4.369 4.794 -3.510 1.00 60.25 80 VAL A CA 1
ATOM 600 C C . VAL A 1 80 ? 3.241 4.130 -4.306 1.00 60.25 80 VAL A C 1
ATOM 602 O O . VAL A 1 80 ? 3.378 3.010 -4.790 1.00 60.25 80 VAL A O 1
ATOM 605 N N . ASP A 1 81 ? 2.096 4.817 -4.373 1.00 61.50 81 ASP A N 1
ATOM 606 C CA . ASP A 1 81 ? 0.940 4.506 -5.228 1.00 61.50 81 ASP A CA 1
ATOM 607 C C . ASP A 1 81 ? 1.362 4.383 -6.711 1.00 61.50 81 ASP A C 1
ATOM 609 O O . ASP A 1 81 ? 2.325 5.026 -7.131 1.00 61.50 81 ASP A O 1
ATOM 613 N N . ALA A 1 82 ? 0.650 3.584 -7.513 1.00 60.56 82 ALA A N 1
ATOM 614 C CA . ALA A 1 82 ? 0.950 3.363 -8.930 1.00 60.56 82 ALA A CA 1
ATOM 615 C C . ALA A 1 82 ? 1.008 4.666 -9.753 1.00 60.56 82 ALA A C 1
ATOM 617 O O . ALA A 1 82 ? 1.876 4.803 -10.613 1.00 60.56 82 ALA A O 1
ATOM 618 N N . ASP A 1 83 ? 0.158 5.655 -9.462 1.00 63.66 83 ASP A N 1
ATOM 619 C CA . ASP A 1 83 ? 0.202 6.947 -10.163 1.00 63.66 83 ASP A CA 1
ATOM 620 C C . ASP A 1 83 ? 1.445 7.761 -9.768 1.00 63.66 83 ASP A C 1
ATOM 622 O O . ASP A 1 83 ? 2.039 8.478 -10.575 1.00 63.66 83 ASP A O 1
ATOM 626 N N . MET A 1 84 ? 1.887 7.644 -8.516 1.00 64.69 84 MET A N 1
ATOM 627 C CA . MET A 1 84 ? 3.101 8.310 -8.040 1.00 64.69 84 MET A CA 1
ATOM 628 C C . MET A 1 84 ? 4.373 7.601 -8.516 1.00 64.69 84 MET A C 1
ATOM 630 O O . MET A 1 84 ? 5.381 8.267 -8.750 1.00 64.69 84 MET A O 1
ATOM 634 N N . LEU A 1 85 ? 4.313 6.281 -8.714 1.00 71.19 85 LEU A N 1
ATOM 635 C CA . LEU A 1 85 ? 5.378 5.496 -9.328 1.00 71.19 85 LEU A CA 1
ATOM 636 C C . LEU A 1 85 ? 5.699 6.021 -10.726 1.00 71.19 85 LEU A C 1
ATOM 638 O O . LEU A 1 85 ? 6.849 6.344 -11.006 1.00 71.19 85 LEU A O 1
ATOM 642 N N . TRP A 1 86 ? 4.687 6.165 -11.584 1.00 73.06 86 TRP A N 1
ATOM 643 C CA . TRP A 1 86 ? 4.901 6.626 -12.957 1.00 73.06 86 TRP A CA 1
ATOM 644 C C . TRP A 1 86 ? 5.337 8.089 -13.035 1.00 73.06 86 TRP A C 1
ATOM 646 O O . TRP A 1 86 ? 6.192 8.419 -13.851 1.00 73.06 86 TRP A O 1
ATOM 656 N N . ASN A 1 87 ? 4.870 8.945 -12.123 1.00 70.56 87 ASN A N 1
ATOM 657 C CA . ASN A 1 87 ? 5.411 10.301 -11.985 1.00 70.56 87 ASN A CA 1
ATOM 658 C C . ASN A 1 87 ? 6.905 10.297 -11.598 1.00 70.56 87 ASN A C 1
ATOM 660 O O . ASN A 1 87 ? 7.687 11.083 -12.132 1.00 70.56 87 ASN A O 1
ATOM 664 N N . ALA A 1 88 ? 7.326 9.408 -10.691 1.00 68.12 88 ALA A N 1
ATOM 665 C CA . ALA A 1 88 ? 8.737 9.261 -10.329 1.00 68.12 88 ALA A CA 1
ATOM 666 C C . ALA A 1 88 ? 9.576 8.711 -11.498 1.00 68.12 88 ALA A C 1
ATOM 668 O O . ALA A 1 88 ? 10.684 9.193 -11.741 1.00 68.12 88 ALA A O 1
ATOM 669 N N . VAL A 1 89 ? 9.028 7.755 -12.255 1.00 73.50 89 VAL A N 1
ATOM 670 C CA . VAL A 1 89 ? 9.639 7.234 -13.486 1.00 73.50 89 VAL A CA 1
ATOM 671 C C . VAL A 1 89 ? 9.786 8.335 -14.539 1.00 73.50 89 VAL A C 1
ATOM 673 O O . VAL A 1 89 ? 10.834 8.413 -15.167 1.00 73.50 89 VAL A O 1
ATOM 676 N N . GLU A 1 90 ? 8.808 9.229 -14.702 1.00 74.88 90 GLU A N 1
ATOM 677 C CA . GLU A 1 90 ? 8.886 10.345 -15.656 1.00 74.88 90 GLU A CA 1
ATOM 678 C C . GLU A 1 90 ? 10.007 11.338 -15.305 1.00 74.88 90 GLU A C 1
ATOM 680 O O . GLU A 1 90 ? 10.779 11.752 -16.174 1.00 74.88 90 GLU A O 1
ATOM 685 N N . ILE A 1 91 ? 10.135 11.695 -14.022 1.00 71.31 91 ILE A N 1
ATOM 686 C CA . ILE A 1 91 ? 11.217 12.564 -13.534 1.00 71.31 91 ILE A CA 1
ATOM 687 C C . ILE A 1 91 ? 12.581 11.928 -13.830 1.00 71.31 91 ILE A C 1
ATOM 689 O O . ILE A 1 91 ? 13.491 12.610 -14.303 1.00 71.31 91 ILE A O 1
ATOM 693 N N . TRP A 1 92 ? 12.705 10.621 -13.602 1.00 74.81 92 TRP A N 1
ATOM 694 C CA . TRP A 1 92 ? 13.935 9.875 -13.841 1.00 74.81 92 TRP A CA 1
ATOM 695 C C . TRP A 1 92 ? 14.249 9.714 -15.334 1.00 74.81 92 TRP A C 1
ATOM 697 O O . TRP A 1 92 ? 15.380 9.954 -15.752 1.00 74.81 92 TRP A O 1
ATOM 707 N N . ALA A 1 93 ? 13.256 9.375 -16.159 1.00 73.19 93 ALA A N 1
ATOM 708 C CA . ALA A 1 93 ? 13.422 9.245 -17.604 1.00 73.19 93 ALA A CA 1
ATOM 709 C C . ALA A 1 93 ? 13.961 10.550 -18.210 1.00 73.19 93 ALA A C 1
ATOM 711 O O . ALA A 1 93 ? 14.860 10.524 -19.049 1.00 73.19 93 ALA A O 1
ATOM 712 N N . ARG A 1 94 ? 13.497 11.698 -17.700 1.00 74.31 94 ARG A N 1
ATOM 713 C CA . ARG A 1 94 ? 14.022 13.020 -18.062 1.00 74.31 94 ARG A CA 1
ATOM 714 C C . ARG A 1 94 ? 15.468 13.237 -17.601 1.00 74.31 94 ARG A C 1
ATOM 716 O O . ARG A 1 94 ? 16.252 13.814 -18.346 1.00 74.31 94 ARG A O 1
ATOM 723 N N . GLU A 1 95 ? 15.828 12.797 -16.398 1.00 74.12 95 GLU A N 1
ATOM 724 C CA . GLU A 1 95 ? 17.186 12.942 -15.848 1.00 74.12 95 GLU A CA 1
ATOM 725 C C . GLU A 1 95 ? 18.220 12.076 -16.589 1.00 74.12 95 GLU A C 1
ATOM 727 O O . GLU A 1 95 ? 19.351 12.512 -16.805 1.00 74.12 95 GLU A O 1
ATOM 732 N N . 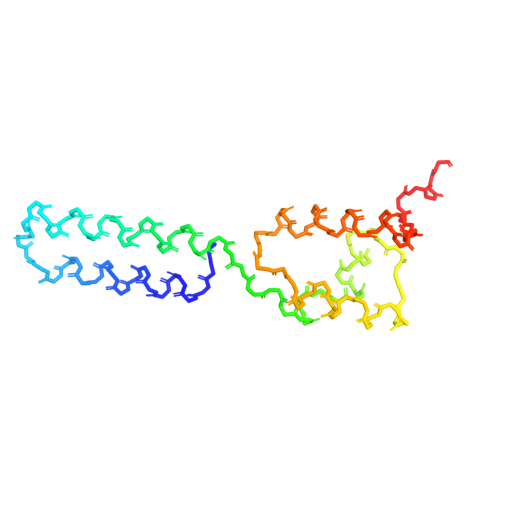TYR A 1 96 ? 17.823 10.882 -17.031 1.00 69.88 96 TYR A N 1
ATOM 733 C CA . TYR A 1 96 ? 18.691 9.920 -17.722 1.00 69.88 96 TYR A CA 1
ATOM 734 C C . TYR A 1 96 ? 18.505 9.910 -19.244 1.00 69.88 96 TYR A C 1
ATOM 736 O O . TYR A 1 96 ? 19.105 9.090 -19.935 1.00 69.88 96 TYR A O 1
ATOM 744 N N . ASN A 1 97 ? 17.731 10.861 -19.774 1.00 74.31 97 ASN A N 1
ATOM 745 C CA . ASN A 1 97 ? 17.497 11.058 -21.204 1.00 74.31 97 ASN A CA 1
ATOM 746 C C . ASN A 1 97 ? 16.909 9.817 -21.910 1.00 74.31 97 ASN A C 1
ATOM 748 O O . ASN A 1 97 ? 17.194 9.561 -23.082 1.00 74.31 97 ASN A O 1
ATOM 752 N N . VAL A 1 98 ? 16.095 9.050 -21.179 1.00 75.56 98 VAL A N 1
ATOM 753 C CA . VAL A 1 98 ? 15.346 7.908 -21.707 1.00 75.56 98 VAL A CA 1
ATOM 754 C C . VAL A 1 98 ? 14.205 8.440 -22.556 1.00 75.56 98 VAL A C 1
ATOM 756 O O . VAL A 1 98 ? 13.371 9.217 -22.086 1.00 75.56 98 VAL A O 1
ATOM 759 N N . LYS A 1 99 ? 14.179 8.032 -23.823 1.00 75.75 99 LYS A N 1
ATOM 760 C CA . LYS A 1 99 ? 13.188 8.506 -24.783 1.00 75.75 99 LYS A CA 1
ATOM 761 C C . LYS A 1 99 ? 11.835 7.844 -24.551 1.00 75.75 99 LYS A C 1
ATOM 763 O O . LYS A 1 99 ? 11.740 6.659 -24.229 1.00 75.75 99 LYS A O 1
ATOM 768 N N . SER A 1 100 ? 10.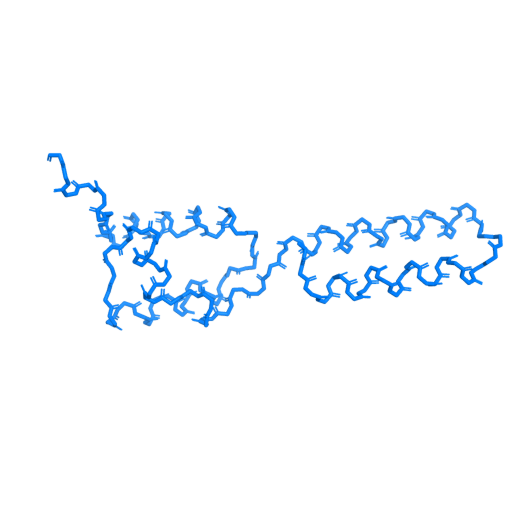784 8.626 -24.766 1.00 69.06 100 SER A N 1
ATOM 769 C CA . SER A 1 100 ? 9.440 8.095 -24.949 1.00 69.06 100 SER A CA 1
ATOM 770 C C . SER A 1 100 ? 9.337 7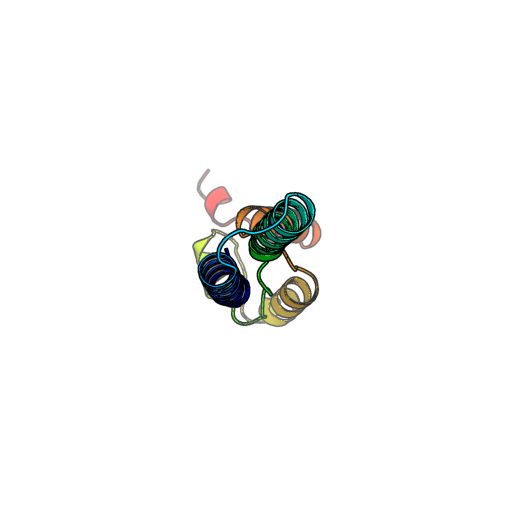.495 -26.350 1.00 69.06 100 SER A C 1
ATOM 772 O O . SER A 1 100 ? 9.621 8.169 -27.335 1.00 69.06 100 SER A O 1
ATOM 774 N N . ILE A 1 101 ? 8.878 6.250 -26.451 1.00 68.81 101 ILE A N 1
ATOM 775 C CA . ILE A 1 101 ? 8.619 5.563 -27.726 1.00 68.81 101 ILE A CA 1
ATOM 776 C C . ILE A 1 101 ? 7.503 6.283 -28.503 1.00 68.81 101 ILE A C 1
ATOM 778 O O . ILE A 1 101 ? 7.476 6.263 -29.728 1.00 68.81 101 ILE A O 1
ATOM 782 N N . LYS A 1 102 ? 6.590 6.971 -27.804 1.00 57.91 102 LYS A N 1
ATOM 783 C CA . LYS A 1 102 ? 5.474 7.697 -28.433 1.00 57.91 102 LYS A CA 1
ATOM 784 C C . LYS A 1 102 ? 5.891 8.992 -29.138 1.00 57.91 102 LYS A C 1
ATOM 786 O O . LYS A 1 102 ? 5.089 9.528 -29.890 1.00 57.91 102 LYS A O 1
ATOM 791 N N . GLU A 1 103 ? 7.098 9.502 -28.899 1.00 50.69 103 GLU A N 1
ATOM 792 C CA . GLU A 1 103 ? 7.596 10.718 -29.563 1.00 50.69 103 GLU A CA 1
ATOM 793 C C . GLU A 1 103 ? 8.262 10.434 -30.922 1.00 50.69 103 GLU A C 1
ATOM 795 O O . GLU A 1 103 ? 8.620 11.375 -31.621 1.00 50.69 103 GLU A O 1
ATOM 800 N N . GLU A 1 104 ? 8.411 9.168 -31.334 1.00 45.44 104 GLU A N 1
ATOM 801 C CA . GLU A 1 104 ? 8.975 8.819 -32.651 1.00 45.44 104 GLU A CA 1
ATOM 802 C C . GLU A 1 104 ? 7.931 8.766 -33.791 1.00 45.44 104 GLU A C 1
ATOM 804 O O . GLU A 1 104 ? 8.299 8.498 -34.935 1.00 45.44 104 GLU A O 1
ATOM 809 N N . GLU A 1 105 ? 6.648 9.045 -33.518 1.00 44.44 105 GLU A N 1
ATOM 810 C CA . GLU A 1 105 ? 5.566 9.044 -34.526 1.00 44.44 105 GLU A CA 1
ATOM 811 C C . GLU A 1 105 ? 5.113 10.441 -35.030 1.00 44.44 105 GLU A C 1
ATOM 813 O O . GLU A 1 105 ? 4.157 10.502 -35.806 1.00 44.44 105 GLU A O 1
ATOM 818 N N . GLU A 1 106 ? 5.790 11.549 -34.681 1.00 36.44 106 GLU A N 1
ATOM 819 C CA . GLU A 1 106 ? 5.540 12.893 -35.273 1.00 36.44 106 GLU A CA 1
ATOM 820 C C . GLU A 1 106 ? 6.675 13.417 -36.171 1.00 36.44 106 GLU A C 1
ATOM 822 O O . GLU A 1 106 ? 7.853 13.421 -35.745 1.00 36.44 106 GLU A O 1
#